Protein AF-A0A9X6SRS4-F1 (afdb_monomer_lite)

Foldseek 3Di:
DDPVVVVVVVVVVVVVVVVVVVVVVVPDPDLVNLVVVLVVLVPDDQPLVVCPPVDPPDSVPSVVVVVVSVVSNVVSVVVSCVVVVD

Sequence (86 aa):
MGILEKIKKDHTRKSKQVRQLRKKLRNRLPLAILKKMLAQEERHEVDWRNYYYLDVEDDSGYSKAVTIKETRIKLLKDLIRMIENK

Radius of gyration: 23.96 Å; chains: 1; bounding box: 48×34×67 Å

Structure (mmCIF, N/CA/C/O backbone):
data_AF-A0A9X6SRS4-F1
#
_entry.id   AF-A0A9X6SRS4-F1
#
loop_
_atom_site.group_PDB
_atom_site.id
_atom_site.type_symbol
_atom_site.label_atom_id
_atom_site.label_alt_id
_atom_site.label_comp_id
_atom_site.label_asym_id
_atom_site.label_entity_id
_atom_site.label_seq_id
_atom_site.pdbx_PDB_ins_code
_atom_site.Cartn_x
_atom_site.Cartn_y
_atom_site.Cartn_z
_atom_site.occupancy
_atom_site.B_iso_or_equiv
_atom_site.auth_seq_id
_atom_site.auth_comp_id
_atom_site.auth_asym_id
_atom_site.auth_atom_id
_atom_site.pdbx_PDB_model_num
ATOM 1 N N . MET A 1 1 ? -23.704 24.936 37.608 1.00 61.38 1 MET A N 1
ATOM 2 C CA . MET A 1 1 ? -23.188 23.588 37.271 1.00 61.38 1 MET A CA 1
ATOM 3 C C . MET A 1 1 ? -22.179 23.160 38.313 1.00 61.38 1 MET A C 1
ATOM 5 O O . MET A 1 1 ? -21.194 23.869 38.517 1.00 61.38 1 MET A O 1
ATOM 9 N N . GLY A 1 2 ? -22.437 22.030 38.967 1.00 80.62 2 GLY A N 1
ATOM 10 C CA . GLY A 1 2 ? -21.570 21.484 40.013 1.00 80.62 2 GLY A CA 1
ATOM 11 C C . GLY A 1 2 ? -20.280 20.878 39.450 1.00 8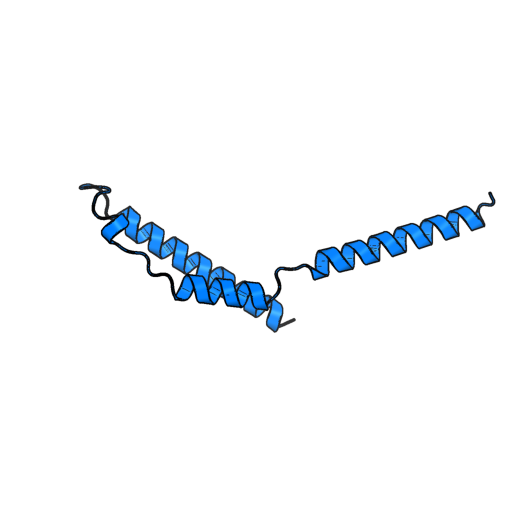0.62 2 GLY A C 1
ATOM 12 O O . GLY A 1 2 ? -20.211 20.493 38.282 1.00 80.62 2 GLY A O 1
ATOM 13 N N . ILE A 1 3 ? -19.250 20.764 40.290 1.00 81.44 3 ILE A N 1
ATOM 14 C CA . ILE A 1 3 ? -17.939 20.182 39.939 1.00 81.44 3 ILE A CA 1
ATOM 15 C C . ILE A 1 3 ? -18.095 18.772 39.328 1.00 81.44 3 ILE A C 1
ATOM 17 O O . ILE A 1 3 ? -17.455 18.447 38.329 1.00 81.44 3 ILE A O 1
ATOM 21 N N . LEU A 1 4 ? -19.034 17.977 39.848 1.00 78.69 4 LEU A N 1
ATOM 22 C CA . LEU A 1 4 ? -19.379 16.638 39.353 1.00 78.69 4 LEU A CA 1
ATOM 23 C C . LEU A 1 4 ? -19.917 16.616 37.910 1.00 78.69 4 LEU A C 1
ATOM 25 O O . LEU A 1 4 ? -19.571 15.722 37.134 1.00 78.69 4 LEU A O 1
ATOM 29 N N . GLU A 1 5 ? -20.721 17.603 37.508 1.00 79.75 5 GLU A N 1
ATOM 30 C CA . GLU A 1 5 ? -21.224 17.701 36.129 1.00 79.75 5 GLU A CA 1
ATOM 31 C C . GLU A 1 5 ? -20.109 18.047 35.143 1.00 79.75 5 GLU A C 1
ATOM 33 O O . GLU A 1 5 ? -20.084 17.528 34.022 1.00 79.75 5 GLU A O 1
ATOM 38 N N . LYS A 1 6 ? -19.161 18.896 35.564 1.00 79.69 6 LYS A N 1
ATOM 39 C CA . LYS A 1 6 ? -17.980 19.233 34.760 1.00 79.69 6 LYS A CA 1
ATOM 40 C C . LYS A 1 6 ? -17.113 17.995 34.528 1.00 79.69 6 LYS A C 1
ATOM 42 O O . LYS A 1 6 ? -16.744 17.734 33.386 1.00 79.69 6 LYS A O 1
ATOM 47 N N . ILE A 1 7 ? -16.880 17.188 35.566 1.00 79.00 7 ILE A N 1
ATOM 48 C CA . ILE A 1 7 ? -16.110 15.935 35.471 1.00 79.00 7 ILE A CA 1
ATOM 49 C C . ILE A 1 7 ? -16.787 14.933 34.519 1.00 79.00 7 ILE A C 1
ATOM 51 O O . ILE A 1 7 ? -16.132 14.392 33.626 1.00 79.00 7 ILE A O 1
ATOM 55 N N . LYS A 1 8 ? -18.109 14.724 34.632 1.00 82.50 8 LYS A N 1
ATOM 56 C CA . LYS A 1 8 ? -18.860 13.835 33.719 1.00 82.50 8 LYS A CA 1
ATOM 57 C C . LYS A 1 8 ? -18.799 14.296 32.257 1.00 82.50 8 LYS A C 1
ATOM 59 O O . LYS A 1 8 ? -18.609 13.473 31.353 1.00 82.50 8 LYS A O 1
ATOM 64 N N . LYS A 1 9 ? -18.942 15.601 32.002 1.00 82.88 9 LYS A N 1
ATOM 65 C CA . LYS A 1 9 ? -18.816 16.173 30.647 1.00 82.88 9 LYS A CA 1
ATOM 66 C C . LYS A 1 9 ? -17.407 16.006 30.081 1.00 82.88 9 LYS A C 1
ATOM 68 O O . LYS A 1 9 ? -17.254 15.681 28.904 1.00 82.88 9 LYS A O 1
ATOM 73 N N . ASP A 1 10 ? -16.383 16.174 30.908 1.00 84.38 10 ASP A N 1
ATOM 74 C CA . ASP A 1 10 ? -14.999 16.043 30.461 1.00 84.38 10 ASP A CA 1
ATOM 75 C C . ASP A 1 10 ? -14.641 14.582 30.134 1.00 84.38 10 ASP A C 1
ATOM 77 O O . ASP A 1 10 ? -14.052 14.290 29.090 1.00 84.38 10 ASP A O 1
ATOM 81 N N . HIS A 1 11 ? -15.110 13.631 30.949 1.00 87.06 11 HIS A N 1
ATOM 82 C CA . HIS A 1 11 ? -14.906 12.199 30.715 1.00 87.06 11 HIS A CA 1
ATOM 83 C C . HIS A 1 11 ? -15.590 11.701 29.429 1.00 87.06 11 HIS A C 1
ATOM 85 O O . HIS A 1 11 ? -15.017 10.935 28.645 1.00 87.06 11 HIS A O 1
ATOM 91 N N . THR A 1 12 ? -16.818 12.156 29.171 1.00 87.56 12 THR A N 1
ATOM 92 C CA . THR A 1 12 ? -17.559 11.814 27.944 1.00 87.56 12 THR A CA 1
ATOM 93 C C . THR A 1 12 ? -16.920 12.426 26.696 1.00 87.56 12 THR A C 1
ATOM 95 O O . THR A 1 12 ? -16.831 11.755 25.661 1.00 87.56 12 THR A O 1
ATOM 98 N N . ARG A 1 13 ? -16.398 13.656 26.789 1.00 88.06 13 ARG A N 1
ATOM 99 C CA . ARG A 1 13 ? -15.629 14.307 25.716 1.00 88.06 13 ARG A CA 1
ATOM 100 C C . ARG A 1 13 ? -14.343 13.541 25.397 1.00 88.06 13 ARG A C 1
ATOM 102 O O . ARG A 1 13 ? -14.128 13.197 24.233 1.00 88.06 13 ARG A O 1
ATOM 109 N N . LYS A 1 14 ? -13.536 13.216 26.411 1.00 83.38 14 LYS A N 1
ATOM 110 C CA . LYS A 1 14 ? -12.296 12.434 26.250 1.00 83.38 14 LYS A CA 1
ATOM 111 C C . LYS A 1 14 ? -12.574 11.052 25.652 1.00 83.38 14 LYS A C 1
ATOM 113 O O . LYS A 1 14 ? -11.917 10.647 24.696 1.00 83.38 14 LYS A O 1
ATOM 118 N N . SER A 1 15 ? -13.628 10.372 26.106 1.00 83.25 15 SER A N 1
ATOM 119 C CA . SER A 1 15 ? -14.049 9.079 25.541 1.00 83.25 15 SER A CA 1
ATOM 120 C C . SER A 1 15 ? -14.453 9.176 24.062 1.00 83.25 15 SER A C 1
ATOM 122 O O . SER A 1 15 ? -14.078 8.320 23.255 1.00 83.25 15 SER A O 1
ATOM 124 N N . LYS A 1 16 ? -15.173 10.237 23.660 1.00 90.25 16 LYS A N 1
ATOM 125 C CA . LYS A 1 16 ? -15.486 10.501 22.242 1.00 90.25 16 LYS A CA 1
ATOM 126 C C . LYS A 1 16 ? -14.223 10.735 21.413 1.00 90.25 16 LYS A C 1
ATOM 128 O O . LYS A 1 16 ? -14.119 10.169 20.324 1.00 90.25 16 LYS A O 1
ATOM 133 N N . GLN A 1 17 ? -13.269 11.514 21.925 1.00 83.88 17 GLN A N 1
ATOM 134 C CA . GLN A 1 17 ? -11.993 11.777 21.249 1.00 83.88 17 GLN A CA 1
ATOM 135 C C . GLN A 1 17 ? -11.198 10.486 21.035 1.00 83.88 17 GLN A C 1
ATOM 137 O O . GLN A 1 17 ? -10.772 10.221 19.914 1.00 83.88 17 GLN A O 1
ATOM 142 N N . VAL A 1 18 ? -11.090 9.627 22.054 1.00 82.25 18 VAL A N 1
ATOM 143 C CA . VAL A 1 18 ? -10.431 8.314 21.938 1.00 82.25 18 VAL A CA 1
ATOM 144 C C . VAL A 1 18 ? -11.131 7.430 20.905 1.00 82.25 18 VAL A C 1
ATOM 146 O O . VAL A 1 18 ? -10.470 6.802 20.080 1.00 82.25 18 VAL A O 1
ATOM 149 N N . ARG A 1 19 ? -12.470 7.401 20.881 1.00 82.56 19 ARG A N 1
ATOM 150 C CA . ARG A 1 19 ? -13.236 6.625 19.891 1.00 82.56 19 ARG A CA 1
ATOM 151 C C . ARG A 1 19 ? -13.022 7.134 18.461 1.00 82.56 19 ARG A C 1
ATOM 153 O O . ARG A 1 19 ? -12.918 6.326 17.539 1.00 82.56 19 ARG A O 1
ATOM 160 N N . GLN A 1 20 ? -12.942 8.450 18.268 1.00 81.12 20 GLN A N 1
ATOM 161 C CA . GLN A 1 20 ? -12.622 9.058 16.973 1.00 81.12 20 GLN A CA 1
ATOM 162 C C . GLN A 1 20 ? -11.181 8.767 16.550 1.00 81.12 20 GLN A C 1
ATOM 164 O O . GLN A 1 20 ? -10.960 8.391 15.401 1.00 81.12 20 GLN A O 1
ATOM 169 N N . LEU A 1 21 ? -10.219 8.868 17.471 1.00 73.25 21 LEU A N 1
ATOM 170 C CA . LEU A 1 21 ? -8.823 8.504 17.227 1.00 73.25 21 LEU A CA 1
ATOM 171 C C . LEU A 1 21 ? -8.700 7.031 16.844 1.00 73.25 21 LEU A C 1
ATOM 173 O O . LEU A 1 21 ? -8.073 6.721 15.841 1.00 73.25 21 LEU A O 1
ATOM 177 N N . ARG A 1 22 ? -9.380 6.126 17.559 1.00 68.88 22 ARG A N 1
ATOM 178 C CA . ARG A 1 22 ? -9.445 4.702 17.200 1.00 68.88 22 ARG A CA 1
ATOM 179 C C . ARG A 1 22 ? -10.033 4.490 15.809 1.00 68.88 22 ARG A C 1
ATOM 181 O O . ARG A 1 22 ? -9.498 3.678 15.073 1.00 68.88 22 ARG A O 1
ATOM 188 N N . LYS A 1 23 ? -11.083 5.218 15.414 1.00 70.62 23 LYS A N 1
ATOM 189 C CA . LYS A 1 23 ? -11.631 5.147 14.045 1.00 70.62 23 LYS A CA 1
ATOM 190 C C . LYS A 1 23 ? -10.636 5.650 12.993 1.00 70.62 23 LYS A C 1
ATOM 192 O O . LYS A 1 23 ? -10.437 4.969 11.997 1.00 70.62 23 LYS A O 1
ATOM 197 N N . LYS A 1 24 ? -9.975 6.789 13.227 1.00 64.81 24 LYS A N 1
ATOM 198 C CA . LYS A 1 24 ? -8.945 7.334 12.323 1.00 64.81 24 LYS A CA 1
ATOM 199 C C . LYS A 1 24 ? -7.734 6.405 12.201 1.00 64.81 24 LYS A C 1
ATOM 201 O O . LYS A 1 24 ? -7.248 6.185 11.104 1.00 64.81 24 LYS A O 1
ATOM 206 N N . LEU A 1 25 ? -7.295 5.808 13.308 1.00 60.88 25 LEU A N 1
ATOM 207 C CA . LEU A 1 25 ? -6.207 4.827 13.337 1.00 60.88 25 LEU A CA 1
ATOM 208 C C . LEU A 1 25 ? -6.625 3.461 12.775 1.00 60.88 25 LEU A C 1
ATOM 210 O O . LEU A 1 25 ? -5.778 2.720 12.288 1.00 60.88 25 LEU A O 1
ATOM 214 N N . ARG A 1 26 ? -7.915 3.113 12.828 1.00 61.59 26 ARG A N 1
ATOM 215 C CA . ARG A 1 26 ? -8.474 1.936 12.147 1.00 61.59 26 ARG A CA 1
ATOM 216 C C . ARG A 1 26 ? -8.521 2.142 10.633 1.00 61.59 26 ARG A C 1
ATOM 218 O O . ARG A 1 26 ? -8.337 1.173 9.911 1.00 61.59 26 ARG A O 1
ATOM 225 N N . ASN A 1 27 ? -8.636 3.388 10.169 1.00 57.06 27 ASN A N 1
ATOM 226 C CA . ASN A 1 27 ? -8.406 3.782 8.776 1.00 57.06 27 ASN A CA 1
ATOM 227 C C . ASN A 1 27 ? -6.904 3.828 8.418 1.00 57.06 27 ASN A C 1
ATOM 229 O O . ASN A 1 27 ? -6.473 4.665 7.628 1.00 57.06 27 ASN A O 1
ATOM 233 N N . ARG A 1 28 ? -6.090 2.920 8.978 1.00 66.00 28 ARG A N 1
ATOM 234 C CA . ARG A 1 28 ? -4.856 2.495 8.306 1.00 66.00 28 ARG A CA 1
ATOM 235 C C . ARG A 1 28 ? -5.231 2.042 6.896 1.00 66.00 28 ARG A C 1
ATOM 237 O O . ARG A 1 28 ? -6.320 1.499 6.714 1.00 66.00 28 ARG A O 1
ATOM 244 N N . LEU A 1 29 ? -4.343 2.276 5.928 1.00 68.38 29 LEU A N 1
ATOM 245 C CA . LEU A 1 29 ? -4.485 1.758 4.566 1.00 68.38 29 LEU A CA 1
ATOM 246 C C . LEU A 1 29 ? -4.953 0.294 4.645 1.00 68.38 29 LEU A C 1
ATOM 248 O O . LEU A 1 29 ? -4.227 -0.534 5.202 1.00 68.38 29 LEU A O 1
ATOM 252 N N . PRO A 1 30 ? -6.183 -0.020 4.197 1.00 81.31 30 PRO A N 1
ATOM 253 C CA . PRO A 1 30 ? -6.723 -1.361 4.309 1.00 81.31 30 PRO A CA 1
ATOM 254 C C . PRO A 1 30 ? -5.800 -2.337 3.594 1.00 81.31 30 PRO A C 1
ATOM 256 O O . PRO A 1 30 ? -5.344 -2.052 2.486 1.00 81.31 30 PRO A O 1
ATOM 259 N N . LEU A 1 31 ? -5.581 -3.511 4.186 1.00 83.62 31 LEU A N 1
ATOM 260 C CA . LEU A 1 31 ? -4.776 -4.573 3.578 1.00 83.62 31 LEU A CA 1
ATOM 261 C C . LEU A 1 31 ? -5.222 -4.870 2.136 1.00 83.62 31 LEU A C 1
ATOM 263 O O . LEU A 1 31 ? -4.395 -5.050 1.250 1.00 83.62 31 LEU A O 1
ATOM 267 N N . ALA A 1 32 ? -6.535 -4.835 1.886 1.00 84.94 32 ALA A N 1
ATOM 268 C CA . ALA A 1 32 ? -7.114 -4.985 0.555 1.00 84.94 32 ALA A CA 1
ATOM 269 C C . ALA A 1 32 ? -6.654 -3.902 -0.441 1.00 84.94 32 ALA A C 1
ATOM 271 O O . ALA A 1 32 ? -6.391 -4.212 -1.600 1.00 84.94 32 ALA A O 1
ATOM 272 N N . ILE A 1 33 ? -6.517 -2.644 -0.002 1.00 85.25 33 ILE A N 1
ATOM 273 C CA . ILE A 1 33 ? -6.013 -1.554 -0.848 1.00 85.25 33 ILE A CA 1
ATOM 274 C C . ILE A 1 33 ? -4.525 -1.759 -1.134 1.00 85.25 33 ILE A C 1
ATOM 276 O O . ILE A 1 33 ? -4.122 -1.653 -2.286 1.00 85.25 33 ILE A O 1
ATOM 280 N N . LEU A 1 34 ? -3.727 -2.138 -0.131 1.00 85.94 34 LEU A N 1
ATOM 281 C CA . LEU A 1 34 ? -2.301 -2.428 -0.325 1.00 85.94 34 LEU A CA 1
ATOM 282 C C . LEU A 1 34 ? -2.076 -3.595 -1.297 1.00 85.94 34 LEU A C 1
ATOM 284 O O . LEU A 1 34 ? -1.257 -3.476 -2.202 1.00 85.94 34 LEU A O 1
ATOM 288 N N . LYS A 1 35 ? -2.851 -4.682 -1.177 1.00 88.62 35 LYS A N 1
ATOM 289 C CA . LYS A 1 35 ? -2.816 -5.810 -2.126 1.00 88.62 35 LYS A CA 1
ATOM 290 C C . LYS A 1 35 ? -3.220 -5.384 -3.538 1.00 88.62 35 LYS A C 1
ATOM 292 O O . LYS A 1 35 ? -2.586 -5.798 -4.503 1.00 88.62 35 LYS A O 1
ATOM 297 N N . LYS A 1 36 ? -4.233 -4.519 -3.670 1.00 91.31 36 LYS A N 1
ATOM 298 C CA . LYS A 1 36 ? -4.649 -3.969 -4.969 1.00 91.31 36 LYS A CA 1
ATOM 299 C C . LYS A 1 36 ? -3.552 -3.104 -5.600 1.00 91.31 36 LYS A C 1
ATOM 301 O O . LYS A 1 36 ? -3.303 -3.249 -6.792 1.00 91.31 36 LYS A O 1
ATOM 306 N N . MET A 1 37 ? -2.898 -2.246 -4.816 1.00 87.94 37 MET A N 1
ATOM 307 C CA . MET A 1 37 ? -1.780 -1.412 -5.274 1.00 87.94 37 MET A CA 1
ATOM 308 C C . MET A 1 37 ? -0.571 -2.262 -5.669 1.00 87.94 37 MET A C 1
ATOM 310 O O . MET A 1 37 ? 0.013 -2.025 -6.719 1.00 87.94 37 MET A O 1
ATOM 314 N N . LEU A 1 38 ? -0.244 -3.298 -4.889 1.00 92.81 38 LEU A N 1
ATOM 315 C CA . LEU A 1 38 ? 0.828 -4.236 -5.227 1.00 92.81 38 LEU A CA 1
ATOM 316 C C . LEU A 1 38 ? 0.547 -4.943 -6.556 1.00 92.81 38 LEU A C 1
ATOM 318 O O . LEU A 1 38 ? 1.387 -4.922 -7.447 1.00 92.81 38 LEU A O 1
ATOM 322 N N . ALA A 1 39 ? -0.661 -5.486 -6.725 1.00 93.38 39 ALA A N 1
ATOM 323 C CA . ALA A 1 39 ? -1.055 -6.147 -7.966 1.00 93.38 39 ALA A CA 1
ATOM 324 C C . ALA A 1 39 ? -1.083 -5.190 -9.170 1.00 93.38 39 ALA A C 1
ATOM 326 O O . ALA A 1 39 ? -0.974 -5.631 -10.311 1.00 93.38 39 ALA A O 1
ATOM 327 N N . GLN A 1 40 ? -1.305 -3.892 -8.955 1.00 91.62 40 GLN A N 1
ATOM 328 C CA . GLN A 1 40 ? -1.218 -2.889 -10.014 1.00 91.62 40 GLN A CA 1
ATOM 329 C C . GLN A 1 40 ? 0.242 -2.639 -10.412 1.00 91.62 40 GLN A C 1
ATOM 331 O O . GLN A 1 40 ? 0.546 -2.704 -11.601 1.00 91.62 40 GLN A O 1
ATOM 336 N N . GLU A 1 41 ? 1.140 -2.446 -9.443 1.00 87.88 41 GLU A N 1
ATOM 337 C CA . GLU A 1 41 ? 2.559 -2.210 -9.737 1.00 87.88 41 GLU A CA 1
ATOM 338 C C . GLU A 1 41 ? 3.266 -3.439 -10.298 1.00 87.88 41 GLU A C 1
ATOM 340 O O . GLU A 1 41 ? 4.118 -3.297 -11.166 1.00 87.88 41 GLU A O 1
ATOM 345 N N . GLU A 1 42 ? 2.907 -4.651 -9.874 1.00 90.06 42 GLU A N 1
ATOM 346 C CA . GLU A 1 42 ? 3.472 -5.874 -10.457 1.00 90.06 42 GLU A CA 1
ATOM 347 C C . GLU A 1 42 ? 3.046 -6.057 -11.923 1.00 90.06 42 GLU A C 1
ATOM 349 O O . GLU A 1 42 ? 3.851 -6.508 -12.733 1.00 90.06 42 GLU A O 1
ATOM 354 N N . ARG A 1 43 ? 1.823 -5.642 -12.288 1.00 90.62 43 ARG A N 1
ATOM 355 C CA . ARG A 1 43 ? 1.314 -5.716 -13.670 1.00 90.62 43 ARG A CA 1
ATOM 356 C C . ARG A 1 43 ? 1.853 -4.627 -14.592 1.00 90.62 43 ARG A C 1
ATOM 358 O O . ARG A 1 43 ? 1.901 -4.835 -15.798 1.00 90.62 43 ARG A O 1
ATOM 365 N N . HIS A 1 44 ? 2.179 -3.453 -14.061 1.00 85.06 44 HIS A N 1
ATOM 366 C CA . HIS A 1 44 ? 2.606 -2.328 -14.883 1.00 85.06 44 HIS A CA 1
ATOM 367 C C . HIS A 1 44 ? 4.084 -2.456 -15.253 1.00 85.06 44 HIS A C 1
ATOM 369 O O . HIS A 1 44 ? 4.949 -2.260 -14.406 1.00 85.06 44 HIS A O 1
ATOM 375 N N . GLU A 1 45 ? 4.409 -2.780 -16.500 1.00 83.06 45 GLU A N 1
ATOM 376 C CA . GLU A 1 45 ? 5.795 -2.786 -16.981 1.00 83.06 45 GLU A CA 1
ATOM 377 C C . GLU A 1 45 ? 6.297 -1.363 -17.254 1.00 83.06 45 GLU A C 1
ATOM 379 O O . GLU A 1 45 ? 5.560 -0.514 -17.753 1.00 83.06 45 GLU A O 1
ATOM 384 N N . VAL A 1 46 ? 7.559 -1.096 -16.900 1.00 79.06 46 VAL A N 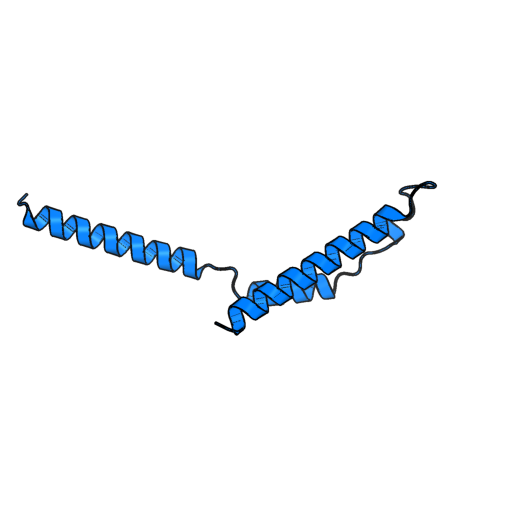1
ATOM 385 C CA . VAL A 1 46 ? 8.216 0.157 -17.284 1.00 79.06 46 VAL A CA 1
ATOM 386 C C . VAL A 1 46 ? 8.559 0.026 -18.760 1.00 79.06 46 VAL A C 1
ATOM 388 O O . VAL A 1 46 ? 9.453 -0.735 -19.116 1.00 79.06 46 VAL A O 1
ATOM 391 N N . ASP A 1 47 ? 7.831 0.733 -19.620 1.00 81.06 47 ASP A N 1
ATOM 392 C CA . ASP A 1 47 ? 8.127 0.730 -21.050 1.00 81.06 47 ASP A CA 1
ATOM 393 C C . ASP A 1 47 ? 9.408 1.529 -21.312 1.00 81.06 47 ASP A C 1
ATOM 395 O O . ASP A 1 47 ? 9.453 2.749 -21.129 1.00 81.06 47 ASP A O 1
ATOM 399 N N . TRP A 1 48 ? 10.452 0.824 -21.744 1.00 69.88 48 TRP A N 1
ATOM 400 C CA . TRP A 1 48 ? 11.748 1.402 -22.088 1.00 69.88 48 TRP A CA 1
ATOM 401 C C . TRP A 1 48 ? 11.646 2.436 -23.213 1.00 69.88 48 TRP A C 1
ATOM 403 O O . TRP A 1 48 ? 12.436 3.379 -23.246 1.00 69.88 48 TRP A O 1
ATOM 413 N N . ARG A 1 49 ? 10.648 2.325 -24.102 1.00 72.69 49 ARG A N 1
ATOM 414 C CA . ARG A 1 49 ? 10.454 3.244 -25.237 1.00 72.69 49 ARG A CA 1
ATOM 415 C C . ARG A 1 49 ? 10.171 4.672 -24.788 1.00 72.69 49 ARG A C 1
ATOM 417 O O . ARG A 1 49 ? 10.564 5.609 -25.476 1.00 72.69 49 ARG A O 1
ATOM 424 N N . ASN A 1 50 ? 9.572 4.841 -23.609 1.00 73.81 50 ASN A N 1
ATOM 425 C CA . ASN A 1 50 ? 9.329 6.154 -23.002 1.00 73.81 50 ASN A CA 1
ATOM 426 C C . ASN A 1 50 ? 10.618 6.870 -22.573 1.00 73.81 50 ASN A C 1
ATOM 428 O O . ASN A 1 50 ? 10.586 8.062 -22.281 1.00 73.81 50 ASN A O 1
ATOM 432 N N . TYR A 1 51 ? 11.740 6.153 -22.530 1.00 69.88 51 TYR A N 1
ATOM 433 C CA . TYR A 1 51 ? 13.042 6.660 -22.102 1.00 69.88 51 TYR A CA 1
ATOM 434 C C . TYR A 1 51 ? 14.078 6.631 -23.233 1.00 69.88 51 TYR A C 1
ATOM 436 O O . TYR A 1 51 ? 15.189 7.111 -23.053 1.00 69.88 51 TYR A O 1
ATOM 444 N N . TYR A 1 52 ? 13.701 6.126 -24.412 1.00 58.97 52 TYR A N 1
ATOM 445 C CA . TYR A 1 52 ? 14.606 5.879 -25.539 1.00 58.97 52 TYR A CA 1
ATOM 446 C C . TYR A 1 52 ? 15.066 7.147 -26.273 1.00 58.97 52 TYR A C 1
ATOM 448 O O . TYR A 1 52 ? 16.034 7.111 -27.022 1.00 58.97 52 TYR A O 1
ATOM 456 N N . TYR A 1 53 ? 14.383 8.274 -26.061 1.00 57.78 53 TYR A N 1
ATOM 457 C CA . TYR A 1 53 ? 14.711 9.566 -26.680 1.00 57.78 53 TYR A CA 1
ATOM 458 C C . TYR A 1 53 ? 15.276 10.588 -25.685 1.00 57.78 53 TYR A C 1
ATOM 460 O O . TYR A 1 53 ? 15.374 11.766 -26.019 1.00 57.78 53 TYR A O 1
ATOM 468 N N . LEU A 1 54 ? 15.613 10.154 -24.465 1.00 53.84 54 LEU A N 1
ATOM 469 C CA . LEU A 1 54 ? 15.962 11.040 -23.353 1.00 53.84 54 LEU A CA 1
ATOM 470 C C . LEU A 1 54 ? 17.443 11.049 -22.947 1.00 53.84 54 LEU A C 1
ATOM 472 O O . LEU A 1 54 ? 17.706 11.582 -21.883 1.00 53.84 54 LEU A O 1
ATOM 476 N N . ASP A 1 55 ? 18.373 10.513 -23.750 1.00 49.38 55 ASP A N 1
ATOM 477 C CA . ASP A 1 55 ? 19.703 11.120 -23.983 1.00 49.38 55 ASP A CA 1
ATOM 478 C C . ASP A 1 55 ? 20.653 10.183 -24.750 1.00 49.38 55 ASP A C 1
ATOM 480 O O . ASP A 1 55 ? 20.733 8.986 -24.495 1.00 49.38 55 ASP A O 1
ATOM 484 N N . VAL A 1 56 ? 21.452 10.766 -25.647 1.00 54.25 56 VAL A N 1
ATOM 485 C CA . VAL A 1 56 ? 22.664 10.150 -26.228 1.00 54.25 56 VAL A CA 1
ATOM 486 C C . VAL A 1 56 ? 23.796 10.074 -25.175 1.00 54.25 56 VAL A C 1
ATOM 488 O O . VAL A 1 56 ? 24.883 9.587 -25.464 1.00 54.25 56 VAL A O 1
ATOM 491 N N . GLU A 1 57 ? 23.550 10.517 -23.937 1.00 53.75 57 GLU A N 1
ATOM 492 C CA . GLU A 1 57 ? 24.571 10.675 -22.895 1.00 53.75 57 GLU A CA 1
ATOM 493 C C . GLU A 1 57 ? 24.314 9.938 -21.570 1.00 53.75 57 GLU A C 1
ATOM 495 O O . GLU A 1 57 ? 25.274 9.766 -20.823 1.00 53.75 57 GLU A O 1
ATOM 500 N N . ASP A 1 58 ? 23.113 9.430 -21.256 1.00 56.22 58 ASP A N 1
ATOM 501 C CA . ASP A 1 58 ? 22.949 8.642 -20.023 1.00 56.22 58 ASP A CA 1
ATOM 502 C C . ASP A 1 58 ? 21.699 7.739 -20.032 1.00 56.22 58 ASP A C 1
ATOM 504 O O . ASP A 1 58 ? 20.579 8.173 -19.757 1.00 56.22 58 ASP A O 1
ATOM 508 N N . ASP A 1 59 ? 21.901 6.434 -20.238 1.00 57.88 59 ASP A N 1
ATOM 509 C CA . ASP A 1 59 ? 20.914 5.333 -20.134 1.00 57.88 59 ASP A CA 1
ATOM 510 C C . ASP A 1 59 ? 20.289 5.188 -18.710 1.00 57.88 59 ASP A C 1
ATOM 512 O O . ASP A 1 59 ? 19.653 4.189 -18.340 1.00 57.88 59 ASP A O 1
ATOM 516 N N . SER A 1 60 ? 20.480 6.190 -17.845 1.00 67.12 60 SER A N 1
ATOM 517 C CA . SER A 1 60 ? 20.074 6.184 -16.444 1.00 67.12 60 SER A CA 1
ATOM 518 C C . SER A 1 60 ? 18.579 6.407 -16.235 1.00 67.12 60 SER A C 1
ATOM 520 O O . SER A 1 60 ? 18.062 6.016 -15.186 1.00 67.12 60 SER A O 1
ATOM 522 N N . GLY A 1 61 ? 17.856 6.992 -17.196 1.00 71.12 61 GLY A N 1
ATOM 523 C CA . GLY A 1 61 ? 16.421 7.277 -17.071 1.00 71.12 61 GLY A CA 1
ATOM 524 C C . GLY A 1 61 ? 15.573 6.015 -16.884 1.00 71.12 61 GLY A C 1
ATOM 525 O O . GLY A 1 61 ? 14.829 5.896 -15.904 1.00 71.12 61 GLY A O 1
ATOM 526 N N . TYR A 1 62 ? 15.748 5.038 -17.777 1.00 77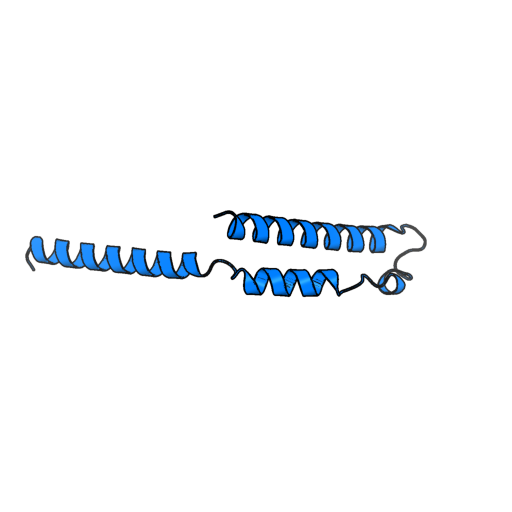.12 62 TYR A N 1
ATOM 527 C CA . TYR A 1 62 ? 15.076 3.739 -17.692 1.00 77.12 62 TYR A CA 1
ATOM 528 C C . TYR A 1 62 ? 15.482 2.983 -16.421 1.00 77.12 62 TYR A C 1
ATOM 530 O O . TYR A 1 62 ? 14.628 2.554 -15.642 1.00 77.12 62 TYR A O 1
ATOM 538 N N . SER A 1 63 ? 16.787 2.907 -16.155 1.00 79.81 63 SER A N 1
ATOM 539 C CA . SER A 1 63 ? 17.340 2.214 -14.986 1.00 79.81 63 SER A CA 1
ATOM 540 C C . SER A 1 63 ? 16.803 2.780 -13.661 1.00 79.81 63 SER A C 1
ATOM 542 O O . SER A 1 63 ? 16.408 2.029 -12.762 1.00 79.81 63 SER A O 1
ATOM 544 N N . LYS A 1 64 ? 16.696 4.112 -13.540 1.00 81.00 64 LYS A N 1
ATOM 545 C CA . LYS A 1 64 ? 16.085 4.786 -12.381 1.00 81.00 64 LYS A CA 1
ATOM 546 C C . LYS A 1 64 ? 14.596 4.460 -12.262 1.00 81.00 64 LYS A C 1
ATOM 548 O O . LYS A 1 64 ? 14.134 4.155 -11.164 1.00 81.00 64 LYS A O 1
ATOM 553 N N . ALA A 1 65 ? 13.844 4.488 -13.362 1.00 81.69 65 ALA A N 1
ATOM 554 C CA . ALA A 1 65 ? 12.414 4.175 -13.351 1.00 81.69 65 ALA A CA 1
ATOM 555 C C . ALA A 1 65 ? 12.140 2.732 -12.888 1.00 81.69 65 ALA A C 1
ATOM 557 O O . ALA A 1 65 ? 11.266 2.512 -12.040 1.00 81.69 65 ALA A O 1
ATOM 558 N N . VAL A 1 66 ? 12.938 1.772 -13.367 1.00 86.25 66 VAL A N 1
ATOM 559 C CA . VAL A 1 66 ? 12.909 0.370 -12.920 1.00 86.25 66 VAL A CA 1
ATOM 560 C C . VAL A 1 66 ? 13.216 0.272 -11.423 1.00 86.25 66 VAL A C 1
ATOM 562 O O . VAL A 1 66 ? 12.414 -0.277 -10.667 1.00 86.25 66 VAL A O 1
ATOM 565 N N . THR A 1 67 ? 14.297 0.904 -10.962 1.00 85.81 67 THR A N 1
ATOM 566 C CA . THR A 1 67 ? 14.707 0.878 -9.543 1.00 85.81 67 THR A CA 1
ATOM 567 C C . THR A 1 67 ? 13.625 1.456 -8.616 1.00 85.81 67 THR A C 1
ATOM 569 O O . THR A 1 67 ? 13.324 0.907 -7.549 1.00 85.81 67 THR A O 1
ATOM 572 N N . ILE A 1 68 ? 12.979 2.559 -9.016 1.00 82.44 68 ILE A N 1
ATOM 573 C CA . ILE A 1 68 ? 11.896 3.185 -8.239 1.00 82.44 68 ILE A CA 1
ATOM 574 C C . ILE A 1 68 ? 10.669 2.264 -8.179 1.00 82.44 68 ILE A C 1
ATOM 576 O O . ILE A 1 68 ? 9.994 2.202 -7.145 1.00 82.44 68 ILE A O 1
ATOM 580 N N . LYS A 1 69 ? 10.350 1.554 -9.268 1.00 88.19 69 LYS A N 1
ATOM 581 C CA . LYS A 1 69 ? 9.267 0.560 -9.287 1.00 88.19 69 LYS A CA 1
ATOM 582 C C . LYS A 1 69 ? 9.568 -0.593 -8.324 1.00 88.19 69 LYS A C 1
ATOM 584 O O . LYS A 1 69 ? 8.725 -0.918 -7.488 1.00 88.19 69 LYS A O 1
ATOM 589 N N . GLU A 1 70 ? 10.764 -1.168 -8.385 1.00 89.88 70 GLU A N 1
ATOM 590 C CA . GLU A 1 70 ? 11.178 -2.262 -7.493 1.00 89.88 70 GLU A CA 1
ATOM 591 C C . GLU A 1 70 ? 11.121 -1.851 -6.018 1.00 89.88 70 GLU A C 1
ATOM 593 O O . GLU A 1 70 ? 10.595 -2.582 -5.174 1.00 89.88 70 GLU A O 1
ATOM 598 N N . THR A 1 71 ? 11.574 -0.633 -5.711 1.00 86.56 71 THR A N 1
ATOM 599 C CA . THR A 1 71 ? 11.527 -0.074 -4.353 1.00 86.56 71 THR A CA 1
ATOM 600 C C . THR A 1 71 ? 10.086 0.076 -3.853 1.00 86.56 71 THR A C 1
ATOM 602 O O . THR A 1 71 ? 9.789 -0.276 -2.708 1.00 86.56 71 THR A O 1
ATOM 605 N N . ARG A 1 72 ? 9.159 0.535 -4.709 1.00 88.38 72 ARG A N 1
ATOM 606 C CA . ARG A 1 72 ? 7.719 0.609 -4.388 1.00 88.38 72 ARG A CA 1
ATOM 607 C C . ARG A 1 72 ? 7.122 -0.769 -4.107 1.00 88.38 72 ARG A C 1
ATOM 609 O O . ARG A 1 72 ? 6.408 -0.925 -3.117 1.00 88.38 72 ARG A O 1
ATOM 616 N N . ILE A 1 73 ? 7.433 -1.768 -4.934 1.00 92.06 73 ILE A N 1
ATOM 617 C CA . ILE A 1 73 ? 6.966 -3.151 -4.747 1.00 92.06 73 ILE A CA 1
ATOM 618 C C . ILE A 1 73 ? 7.463 -3.709 -3.410 1.00 92.06 73 ILE A C 1
ATOM 620 O O . ILE A 1 73 ? 6.673 -4.269 -2.647 1.00 92.06 73 ILE A O 1
ATOM 624 N N . LYS A 1 74 ? 8.750 -3.520 -3.099 1.00 90.50 74 LYS A N 1
ATOM 625 C CA . LYS A 1 74 ? 9.347 -3.960 -1.832 1.00 90.50 74 LYS A CA 1
ATOM 626 C C . LYS A 1 74 ? 8.642 -3.329 -0.630 1.00 90.50 74 LYS A C 1
ATOM 628 O O . LYS A 1 74 ? 8.196 -4.049 0.259 1.00 90.50 74 LYS A O 1
ATOM 633 N N . LEU A 1 75 ? 8.448 -2.010 -0.656 1.00 88.94 75 LEU A N 1
ATOM 634 C CA . LEU A 1 75 ? 7.742 -1.285 0.401 1.00 88.94 75 LEU A CA 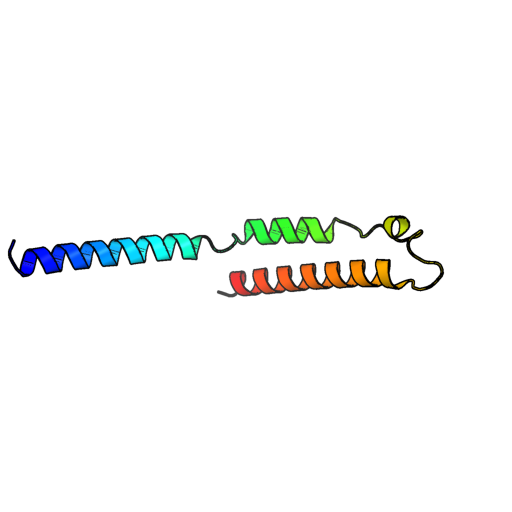1
ATOM 635 C C . LEU A 1 75 ? 6.306 -1.802 0.599 1.00 88.94 75 LEU A C 1
ATOM 637 O O . LEU A 1 75 ? 5.870 -1.992 1.733 1.00 88.94 75 LEU A O 1
ATOM 641 N N . LEU A 1 76 ? 5.567 -2.059 -0.486 1.00 89.12 76 LEU A N 1
ATOM 642 C CA . LEU A 1 76 ? 4.205 -2.596 -0.405 1.00 89.12 76 LEU A CA 1
ATOM 643 C C . LEU A 1 76 ? 4.175 -3.999 0.215 1.00 89.12 76 LEU A C 1
ATOM 645 O O . LEU A 1 76 ? 3.317 -4.263 1.060 1.00 89.12 76 LEU A O 1
ATOM 649 N N . LYS A 1 77 ? 5.119 -4.878 -0.147 1.00 91.50 77 LYS A N 1
ATOM 650 C CA . LYS A 1 77 ? 5.249 -6.223 0.445 1.00 91.50 77 LYS A CA 1
ATOM 651 C C . LYS A 1 77 ? 5.560 -6.155 1.940 1.00 91.50 77 LYS A C 1
ATOM 653 O O . LYS A 1 77 ? 4.912 -6.851 2.723 1.00 91.50 77 LYS A 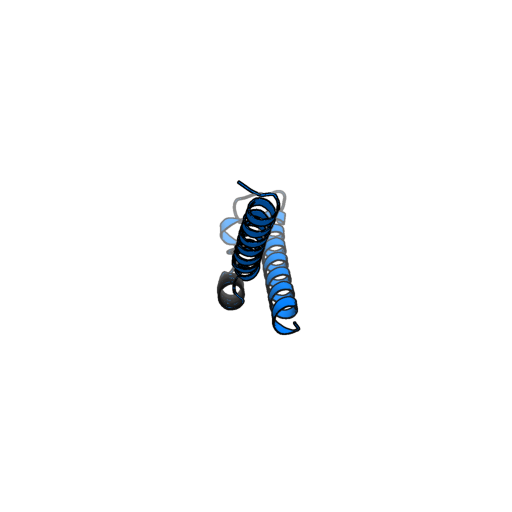O 1
ATOM 658 N N . ASP A 1 78 ? 6.475 -5.278 2.343 1.00 88.88 78 ASP A N 1
ATOM 659 C CA . ASP A 1 78 ? 6.836 -5.092 3.752 1.00 88.88 78 ASP A CA 1
ATOM 660 C C . ASP A 1 78 ? 5.645 -4.574 4.574 1.00 88.88 78 ASP A C 1
ATOM 662 O O . ASP A 1 78 ? 5.336 -5.117 5.637 1.00 88.88 78 ASP A O 1
ATOM 666 N N . LEU A 1 79 ? 4.905 -3.586 4.057 1.00 84.94 79 LEU A N 1
ATOM 667 C CA . LEU A 1 79 ? 3.709 -3.048 4.715 1.00 84.94 79 LEU A CA 1
ATOM 668 C C . LEU A 1 79 ? 2.594 -4.092 4.861 1.00 84.94 79 LEU A C 1
ATOM 670 O O . LEU A 1 79 ? 1.954 -4.160 5.912 1.00 84.94 79 LEU A O 1
ATOM 674 N N . ILE A 1 80 ? 2.368 -4.909 3.829 1.00 89.00 80 ILE A N 1
ATOM 675 C CA . ILE A 1 80 ? 1.416 -6.028 3.868 1.00 89.00 80 ILE A CA 1
ATOM 676 C C . ILE A 1 80 ? 1.821 -7.011 4.970 1.00 89.00 80 ILE A C 1
ATOM 678 O O . ILE A 1 80 ? 1.012 -7.303 5.851 1.00 89.00 80 ILE A O 1
ATOM 682 N N . ARG A 1 81 ? 3.090 -7.433 4.993 1.00 90.25 81 ARG A N 1
ATOM 683 C CA . ARG A 1 81 ? 3.620 -8.379 5.984 1.00 90.25 81 ARG A CA 1
ATOM 684 C C . ARG A 1 81 ? 3.518 -7.846 7.415 1.00 90.25 81 ARG A C 1
ATOM 686 O O . ARG A 1 81 ? 3.157 -8.589 8.322 1.00 90.25 81 ARG A O 1
ATOM 693 N N . MET A 1 82 ? 3.790 -6.557 7.631 1.00 83.69 82 MET A N 1
ATOM 694 C CA . MET A 1 82 ? 3.644 -5.907 8.942 1.00 83.69 82 MET A CA 1
ATOM 695 C C . MET A 1 82 ? 2.196 -5.864 9.447 1.00 83.69 82 MET A C 1
ATOM 697 O O . MET A 1 82 ? 1.970 -5.768 10.654 1.00 83.69 82 MET A O 1
ATOM 701 N N . ILE A 1 83 ? 1.219 -5.853 8.538 1.00 83.31 83 ILE A N 1
ATOM 702 C CA . ILE A 1 83 ? -0.206 -5.855 8.879 1.00 83.31 83 ILE A CA 1
ATOM 703 C C . ILE A 1 83 ? -0.714 -7.285 9.086 1.00 83.31 83 ILE A C 1
ATOM 705 O O . ILE A 1 83 ? -1.537 -7.485 9.970 1.00 83.31 83 ILE A O 1
ATOM 709 N N . GLU A 1 84 ? -0.238 -8.254 8.301 1.00 82.81 84 GLU A N 1
ATOM 710 C CA . GLU A 1 84 ? -0.632 -9.667 8.409 1.00 82.81 84 GLU A CA 1
ATOM 711 C C . GLU A 1 84 ? -0.029 -10.368 9.636 1.00 82.81 84 GLU A C 1
ATOM 713 O O . GLU A 1 84 ? -0.689 -11.210 10.232 1.00 82.81 84 GLU A O 1
ATOM 718 N N . ASN A 1 85 ? 1.183 -9.990 10.054 1.00 79.19 85 ASN A N 1
ATOM 719 C CA . ASN A 1 85 ? 1.863 -10.558 11.227 1.00 79.19 85 ASN A CA 1
ATOM 720 C C . ASN A 1 85 ? 1.524 -9.840 12.552 1.00 79.19 85 ASN A C 1
ATOM 722 O O . ASN A 1 85 ? 2.304 -9.907 13.503 1.00 79.19 85 ASN A O 1
ATOM 726 N N . LYS A 1 86 ? 0.413 -9.097 12.600 1.00 60.31 86 LYS A N 1
ATOM 727 C CA . LYS A 1 86 ? -0.078 -8.375 13.784 1.00 60.31 86 LYS A CA 1
ATOM 728 C C . LYS A 1 86 ? -1.273 -9.068 14.408 1.00 60.31 86 LYS A C 1
ATOM 730 O O . LYS A 1 86 ? -1.351 -9.009 15.653 1.00 60.31 86 LYS A O 1
#

Organism: Bacillus cereus (NCBI:txid1396)

Secondary structure (DSSP, 8-state):
--HHHHHHHHHHHHHHHHHHHHHHHHTS--HHHHHHHHHHHHH----GGGGTTS-SS-THHHHHHHHHHHHHHHHHHHHHHHHHT-

pLDDT: mean 78.87, std 11.28, range [49.38, 93.38]

=== Feature glossary ===
Feature key, reading from the visual/contextual features back to the raw sequence:

Rendered structure images. Structure images are PyMOL renders from six orthogonal camera directions. Cartoon represent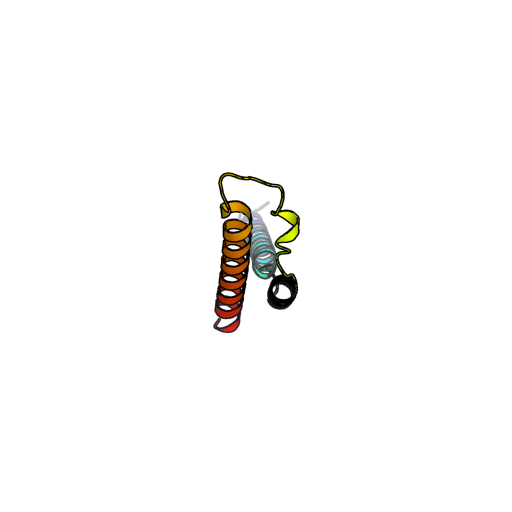ation draws helices as coils and strands as arrows; sticks shows the backbone as bonds; surface shows the solvent-excluded envelope. Rainbow coloring maps sequence position to hue (blue→red, N→C); chain coloring assigns a distinct color per polypeptide.

Contact-map, Ramachandran, and PAE plots. Three diagnostic plots accompany the record. The Cα contact map visualizes the tertiary structure as a 2D adjacency matrix (8 Å cutoff, sequence-local contacts suppressed). The Ramachandran plot shows the distribution of backbone (φ, ψ) torsions, with points in the α and β basins reflecting secondary structure content. The PAE plot shows AlphaFold's inter-residue confidence as a color matrix.

InterPro / GO / CATH / organism. The annotation block draws on four external resources. InterPro: which protein families and domains the sequence belongs to. GO: standardized terms for what the protein does, what process it participates in, and where in the cell it acts. CATH: which structural fold it has in the CATH hierarchy. Organism: the species of origin.

Nearest PDB structures. Structural nearest neighbors (via Foldseek easy-search vs the PDB). Reported per hit: target PDB id, E-value, and alignment TM-score. A TM-score above ~0.5 is the conventional threshold for 'same fold'.

Predicted aligned error. Predicted aligned error is AlphaFold's pairwise confidence. Unlike pLDDT (per-residue), PAE is per-residue-pair and captures whether two parts of the structure are correctly placed relative to each other. Units are ångströms of expected positional error.

Solvent-accessible surface area. SASA measures how much of the protein is reachable by solvent. It is computed by rolling a water-sized probe over the atomic surface and summing the exposed area (Å²). Per-residue SASA distinguishes core (buried, low SASA) from surface (exposed, high SASA) residues; total SASA is a whole-molecule size measure.

B-factor. Crystallographic B-factors measure how much each atom's electron density is smeared out, in Å². They rise in mobile loops and surface residues and fall in the buried interior. In AlphaFold models this column is repurposed to hold pLDDT instead.

pLDDT. For AlphaFold models, the B-factor field carries pLDDT — the model's own estimate of local accuracy on a 0–100 scale. Regions with pLDDT<50 should be treated as essentially unmodeled; they often correspond to intrinsically disordered segments.

Backbone torsions (φ/ψ). φ (phi) and ψ (psi) are the two rotatable backbone dihedrals per residue: φ is the C(i-1)–N–Cα–C torsion, ψ is the N–Cα–C–N(i+1) torsion, both in degrees on (−180°, 180°]. α-helical residues cluster near (−60°, −45°); β-strand residues near (−120°, +130°). A Ramachandran plot is simply a scatter of (φ, ψ) for every residue.

Radius of gyration, Cα contacts, bounding box. Radius of gyration (Rg) is the root-mean-square distance of Cα atoms from their centroid — a single number for overall size and compactness. A globular domain of N residues has Rg ≈ 2.2·N^0.38 Å; an extended or disordered chain has a much larger Rg. The Cα contact count is the number of residue pairs whose Cα atoms are within 8 Å and are more than four positions apart in sequence — a standard proxy for tertiary packing density. The bounding box is the smallest axis-aligned box enclosing all Cα atoms.

Secondary structure (3-state, P-SEA). Three-state secondary structure (P-SEA) collapses the eight DSSP classes into helix (a), strand (b), and coil (c). P-SEA assigns these from Cα geometry alone — distances and angles — without requiring backbone oxygens, so it works on any Cα trace.

Secondary structure (8-state, DSSP). Secondary structure is the local, repeating backbone conformation. DSSP classifies it into eight states by reading the hydrogen-bond network: three helix types (H, G, I), two β types (E, B), two non-regular types (T, S), and unstructured coil (-).

Foldseek 3Di. The Foldseek 3Di string encodes local tertiary geometry as a 20-letter alphabet — one character per residue — derived from the relative positions of nearby Cα atoms. Unlike the amino-acid sequence, 3Di is a direct function of the 3D structure, so two proteins with the same fold have similar 3Di strings even at low sequence identity.

mmCIF coordinates. Structure coordinates are given as an mmCIF _atom_site loop: one row per atom with element, residue name, chain id, sequence number, and x/y/z position in Å. Only the four main-chain atoms per residue are included here; side chains are omitted to keep the record compact.

Sequence. This is the polypeptide sequence — one letter per residue, N-terminus first. Length ranges from a few dozen residues for small domains to over a thousand for large multi-domain proteins.